Protein 7AD5 (pdb70)

Struc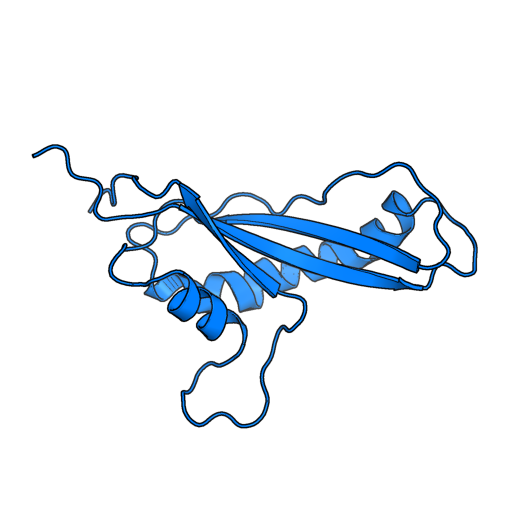ture (mmCIF, N/CA/C/O backbone):
data_7AD5
#
_entry.id   7AD5
#
_cell.length_a   57.240
_cell.length_b   57.240
_cell.length_c   119.530
_cell.angle_alpha   90.000
_cell.angle_beta   90.000
_cell.angle_gamma   90.000
#
_symmetry.space_group_name_H-M   'P 41 21 2'
#
loop_
_entity.id
_entity.type
_entity.pdbx_description
1 polymer 'Avirulence protein LmJ1'
2 non-polymer 'NICKEL (II) ION'
3 non-polymer 'ACETATE ION'
4 non-polymer GLYCEROL
5 water water
#
loop_
_atom_site.group_PDB
_atom_site.id
_atom_site.type_symbol
_atom_site.label_atom_id
_atom_site.label_alt_id
_atom_site.label_comp_id
_atom_site.label_asym_id
_atom_site.label_entity_id
_atom_site.label_seq_id
_atom_site.pdbx_PDB_ins_code
_atom_site.Cartn_x
_atom_site.Cartn_y
_atom_site.Cartn_z
_atom_site.occupancy
_atom_site.B_iso_or_equiv
_atom_site.auth_seq_id
_atom_site.auth_comp_id
_atom_site.auth_asym_id
_atom_site.auth_atom_id
_atom_site.pdbx_PDB_model_num
ATOM 1 N N . GLY A 1 1 ? 1.456 42.010 93.432 1.00 73.75 -2 GLY A N 1
ATOM 2 C CA . GLY A 1 1 ? 0.450 43.088 93.362 1.00 70.78 -2 GLY A CA 1
ATOM 3 C C . GLY A 1 1 ? 1.008 44.390 93.896 1.00 77.03 -2 GLY A C 1
ATOM 4 O O . GLY A 1 1 ? 2.213 44.673 93.635 1.00 71.97 -2 GLY A O 1
ATOM 5 N N . HIS A 1 2 ? 0.163 45.180 94.569 1.00 78.90 -1 HIS A N 1
ATOM 6 C CA . HIS A 1 2 ? 0.604 46.246 95.503 1.00 82.68 -1 HIS A CA 1
ATOM 7 C C . HIS A 1 2 ? 0.785 45.602 96.878 1.00 84.15 -1 HIS A C 1
ATOM 8 O O . HIS A 1 2 ? -0.182 45.514 97.669 1.00 76.54 -1 HIS A O 1
ATOM 15 N N . MET A 1 3 ? 2.010 45.121 97.089 1.00 92.20 0 MET A N 1
ATOM 16 C CA . MET A 1 3 ? 2.446 44.311 98.248 1.00 94.26 0 MET A CA 1
ATOM 17 C C . MET A 1 3 ? 3.253 45.187 99.203 1.00 87.09 0 MET A C 1
ATOM 18 O O . MET A 1 3 ? 3.921 46.144 98.756 1.00 83.08 0 MET A O 1
ATOM 23 N N . HIS A 1 4 ? 3.176 44.844 100.481 1.00 85.63 1 HIS A N 1
ATOM 24 C CA . HIS A 1 4 ? 3.913 45.504 101.579 1.00 79.70 1 HIS A CA 1
ATOM 25 C C . HIS A 1 4 ? 4.941 44.501 102.102 1.00 73.88 1 HIS A C 1
ATOM 26 O O . HIS A 1 4 ? 4.566 43.690 102.953 1.00 83.40 1 HIS A O 1
ATOM 33 N N . ASP A 1 5 ? 6.164 44.533 101.562 1.00 66.71 2 ASP A N 1
ATOM 34 C CA . ASP A 1 5 ? 7.276 43.611 101.920 1.00 69.98 2 ASP A CA 1
ATOM 35 C C . ASP A 1 5 ? 8.040 44.132 103.150 1.00 69.17 2 ASP A C 1
ATOM 36 O O . ASP A 1 5 ? 8.935 43.412 103.645 1.00 64.95 2 ASP A O 1
ATOM 41 N N . CYS A 1 6 ? 7.713 45.337 103.625 1.00 66.96 3 CYS A N 1
ATOM 42 C CA . CYS A 1 6 ? 8.385 46.009 104.765 1.00 62.54 3 CYS A CA 1
ATOM 43 C C . CYS A 1 6 ? 7.395 46.344 105.883 1.00 56.19 3 CYS A C 1
ATOM 44 O O . CYS A 1 6 ? 6.166 46.361 105.640 1.00 56.32 3 CYS A O 1
ATOM 47 N N . HIS A 1 7 ? 7.923 46.557 107.089 1.00 55.07 4 HIS A N 1
ATOM 48 C CA . HIS A 1 7 ? 7.156 47.152 108.213 1.00 52.30 4 HIS A CA 1
ATOM 49 C C . HIS A 1 7 ? 7.967 48.266 108.867 1.00 49.41 4 HIS A C 1
ATOM 50 O O . HIS A 1 7 ? 9.200 48.375 108.619 1.00 49.74 4 HIS A O 1
ATOM 57 N N . GLN A 1 8 ? 7.236 49.124 109.569 1.00 48.45 5 GLN A N 1
ATOM 58 C CA . GLN A 1 8 ? 7.761 50.329 110.249 1.00 51.73 5 GLN A CA 1
ATOM 59 C C . GLN A 1 8 ? 8.025 49.974 111.712 1.00 51.10 5 GLN A C 1
ATOM 60 O O . GLN A 1 8 ? 7.133 49.379 112.339 1.00 49.94 5 GLN A O 1
ATOM 66 N N . VAL A 1 9 ? 9.215 50.337 112.200 1.00 51.97 6 VAL A N 1
ATOM 67 C CA . VAL A 1 9 ? 9.710 50.073 113.582 1.00 52.57 6 VAL A CA 1
ATOM 68 C C . VAL A 1 9 ? 9.741 51.396 114.369 1.00 47.97 6 VAL A C 1
ATOM 69 O O . VAL A 1 9 ? 10.162 52.426 113.819 1.00 46.13 6 VAL A O 1
ATOM 73 N N . THR A 1 10 ? 9.232 51.380 115.598 1.00 47.44 7 THR A N 1
ATOM 74 C CA . THR A 1 10 ? 9.414 52.466 116.592 1.00 45.61 7 THR A CA 1
ATOM 75 C C . THR A 1 10 ? 10.296 51.927 117.708 1.00 44.40 7 THR A C 1
ATOM 76 O O . THR A 1 10 ? 9.837 50.988 118.387 1.00 39.43 7 THR A O 1
ATOM 80 N N . VAL A 1 11 ? 11.521 52.456 117.818 1.00 42.76 8 VAL A N 1
ATOM 81 C CA . VAL A 1 11 ? 12.467 52.156 118.926 1.00 41.11 8 VAL A CA 1
ATOM 82 C C . VAL A 1 11 ? 12.202 53.143 120.059 1.00 41.13 8 VAL A C 1
ATOM 83 O O . VAL A 1 11 ? 11.982 54.355 119.793 1.00 41.04 8 VAL A O 1
ATOM 87 N N . SER A 1 12 ? 12.303 52.650 121.281 1.00 38.53 9 SER A N 1
ATOM 88 C CA . SER A 1 12 ? 12.064 53.457 122.492 1.00 39.64 9 SER A CA 1
ATOM 89 C C . SER A 1 12 ? 13.189 53.218 123.483 1.00 39.98 9 SER A C 1
ATOM 90 O O . SER A 1 12 ? 13.640 52.050 123.661 1.00 36.54 9 SER A O 1
ATOM 93 N N . ARG A 1 13 ? 13.626 54.310 124.091 1.00 41.57 10 ARG A N 1
ATOM 94 C CA . ARG A 1 13 ? 14.433 54.274 125.325 1.00 42.59 10 ARG A CA 1
ATOM 95 C C . ARG A 1 13 ? 13.496 54.571 126.497 1.00 42.07 10 ARG A C 1
ATOM 96 O O . ARG A 1 13 ? 12.699 55.548 126.412 1.00 40.12 10 ARG A O 1
ATOM 104 N N . ASP A 1 14 ? 13.576 53.725 127.522 1.00 38.35 11 ASP A N 1
ATOM 105 C CA . ASP A 1 14 ? 12.895 53.898 128.828 1.00 42.61 11 ASP A CA 1
ATOM 106 C C . ASP A 1 14 ? 13.937 53.886 129.954 1.00 43.24 11 ASP A C 1
ATOM 107 O O . ASP A 1 14 ? 14.618 52.853 130.117 1.00 40.57 11 ASP A O 1
ATOM 112 N N . VAL A 1 15 ? 14.065 55.015 130.666 1.00 47.98 12 VAL A N 1
ATOM 113 C CA . VAL A 1 15 ? 14.981 55.235 131.826 1.00 47.03 12 VAL A CA 1
ATOM 114 C C . VAL A 1 15 ? 14.163 55.800 132.991 1.00 45.77 12 VAL A C 1
ATOM 115 O O . VAL A 1 15 ? 13.376 56.751 132.762 1.00 48.09 12 VAL A O 1
ATOM 119 N N . THR A 1 16 ? 14.368 55.268 134.200 1.00 44.62 13 THR A N 1
ATOM 120 C CA . THR A 1 16 ? 13.826 55.822 135.475 1.00 44.74 13 THR A CA 1
ATOM 121 C C . THR A 1 16 ? 14.963 56.583 136.154 1.00 47.01 13 THR A C 1
ATOM 122 O O . THR A 1 16 ? 16.042 55.992 136.277 1.00 49.86 13 THR A O 1
ATOM 126 N N . LEU A 1 17 ? 14.772 57.867 136.464 1.00 47.05 14 LEU A N 1
ATOM 127 C CA . LEU A 1 17 ? 15.789 58.701 137.153 1.00 47.32 14 LEU A CA 1
ATOM 128 C C . LEU A 1 17 ? 15.298 58.995 138.571 1.00 49.95 14 LEU A C 1
ATOM 129 O O . LEU A 1 17 ? 14.075 59.158 138.752 1.00 50.75 14 LEU A O 1
ATOM 134 N N . GLN A 1 18 ? 16.219 58.987 139.538 1.00 50.37 15 GLN A N 1
ATOM 135 C CA . GLN A 1 18 ? 16.018 59.516 140.912 1.00 52.82 15 GLN A CA 1
ATOM 136 C C . GLN A 1 18 ? 15.583 60.979 140.829 1.00 47.55 15 GLN A C 1
ATOM 137 O O . GLN A 1 18 ? 16.191 61.733 140.070 1.00 49.65 15 GLN A O 1
ATOM 143 N N . ASN A 1 19 ? 14.584 61.364 141.613 1.00 46.11 16 ASN A N 1
ATOM 144 C CA . ASN A 1 19 ? 14.090 62.766 141.692 1.00 46.51 16 ASN A CA 1
ATOM 145 C C . ASN A 1 19 ? 13.763 63.059 143.159 1.00 46.01 16 ASN A C 1
ATOM 146 O O . ASN A 1 19 ? 12.608 63.447 143.480 1.00 46.60 16 ASN A O 1
ATOM 151 N N . LYS A 1 20 ? 14.742 62.866 144.033 1.00 47.81 17 LYS A N 1
ATOM 152 C CA . LYS A 1 20 ? 14.554 63.133 145.482 1.00 50.19 17 LYS A CA 1
ATOM 153 C C . LYS A 1 20 ? 14.285 64.628 145.674 1.00 47.93 17 LYS A C 1
ATOM 154 O O . LYS A 1 20 ? 13.699 64.968 146.692 1.00 50.47 17 LYS A O 1
ATOM 160 N N . GLU A 1 21 ? 14.700 65.483 144.727 1.00 47.28 18 GLU A N 1
ATOM 161 C CA . GLU A 1 21 ? 14.515 66.964 144.799 1.00 45.26 18 GLU A CA 1
ATOM 162 C C . GLU A 1 21 ? 13.044 67.309 144.535 1.00 41.03 18 GLU A C 1
ATOM 163 O O . GLU A 1 21 ? 12.648 68.412 144.867 1.00 42.06 18 GLU A O 1
ATOM 169 N N . ARG A 1 22 ? 12.278 66.379 143.970 1.00 42.27 19 ARG A N 1
ATOM 170 C CA . ARG A 1 22 ? 10.845 66.547 143.623 1.00 46.39 19 ARG A CA 1
ATOM 171 C C . ARG A 1 22 ? 10.695 67.681 142.599 1.00 50.28 19 ARG A C 1
ATOM 172 O O . ARG A 1 22 ? 9.784 68.526 142.724 1.00 46.02 19 ARG A O 1
ATOM 180 N N . HIS A 1 23 ? 11.561 67.651 141.587 1.00 49.53 20 HIS A N 1
ATOM 181 C CA . HIS A 1 23 ? 11.535 68.565 140.423 1.00 48.49 20 HIS A CA 1
ATOM 182 C C . HIS A 1 23 ? 10.613 68.014 139.325 1.00 46.09 20 HIS A C 1
ATOM 183 O O . HIS A 1 23 ? 10.250 66.820 139.362 1.00 42.02 20 HIS A O 1
ATOM 190 N N . ASP A 1 24 ? 10.209 68.899 138.415 1.00 46.44 21 ASP A N 1
ATOM 191 C CA . ASP A 1 24 ? 9.451 68.594 137.171 1.00 44.65 21 ASP A CA 1
ATOM 192 C C . ASP A 1 24 ? 10.196 67.491 136.416 1.00 42.84 21 ASP A C 1
ATOM 193 O O . ASP A 1 24 ? 11.381 67.719 136.063 1.00 43.66 21 ASP A O 1
ATOM 198 N N . CYS A 1 25 ? 9.528 66.356 136.173 1.00 37.53 22 CYS A N 1
ATOM 199 C CA . CYS A 1 25 ? 10.114 65.149 135.525 1.00 41.12 22 CYS A CA 1
ATOM 200 C C . CYS A 1 25 ? 10.469 65.423 134.049 1.00 42.29 22 CYS A C 1
ATOM 201 O O . CYS A 1 25 ? 11.333 64.717 133.523 1.00 41.04 22 CYS A O 1
ATOM 204 N N . ASN A 1 26 ? 9.882 66.434 133.401 1.00 41.55 23 ASN A N 1
ATOM 205 C CA . ASN A 1 26 ? 10.333 66.851 132.048 1.00 41.53 23 ASN A CA 1
ATOM 206 C C . ASN A 1 26 ? 11.748 67.417 132.148 1.00 39.67 23 ASN A C 1
ATOM 207 O O . ASN A 1 26 ? 12.533 67.151 131.231 1.00 41.20 23 ASN A O 1
ATOM 212 N N . GLN A 1 27 ? 12.072 68.183 133.192 1.00 42.00 24 GLN A N 1
ATOM 213 C CA . GLN A 1 27 ? 13.420 68.816 133.299 1.00 46.06 24 GLN A CA 1
ATOM 214 C C . GLN A 1 27 ? 14.427 67.743 133.722 1.00 45.17 24 GLN A C 1
ATOM 215 O O . GLN A 1 27 ? 15.536 67.756 133.194 1.00 47.05 24 GLN A O 1
ATOM 221 N N . VAL A 1 28 ? 14.041 66.861 134.645 1.00 46.78 25 VAL A N 1
ATOM 222 C CA . VAL A 1 28 ? 14.877 65.714 135.105 1.00 48.33 25 VAL A CA 1
ATOM 223 C C . VAL A 1 28 ? 15.184 64.841 133.878 1.00 46.66 25 VAL A C 1
ATOM 224 O O . VAL A 1 28 ? 16.370 64.682 133.555 1.00 49.90 25 VAL A O 1
ATOM 228 N N . CYS A 1 29 ? 14.170 64.359 133.158 1.00 48.36 26 CYS A N 1
ATOM 229 C CA . CYS A 1 29 ? 14.358 63.530 131.929 1.00 46.05 26 CYS A CA 1
ATOM 230 C C . CYS A 1 29 ? 15.191 64.300 130.882 1.00 47.60 26 CYS A C 1
ATOM 231 O O . CYS A 1 29 ? 16.101 63.685 130.307 1.00 42.78 26 CYS A O 1
ATOM 234 N N . ALA A 1 30 ? 14.960 65.612 130.693 1.00 48.29 27 ALA A N 1
ATOM 235 C CA . ALA A 1 30 ? 15.717 66.499 129.756 1.00 44.45 27 ALA A CA 1
ATOM 236 C C . ALA A 1 30 ? 17.238 66.334 129.906 1.00 43.14 27 ALA A C 1
ATOM 237 O O . ALA A 1 30 ? 17.945 66.403 128.869 1.00 42.62 27 ALA A O 1
ATOM 239 N N . SER A 1 31 ? 17.728 66.136 131.134 1.00 41.90 28 SER A N 1
ATOM 240 C CA . SER A 1 31 ? 19.173 66.033 131.483 1.00 45.33 28 SER A CA 1
ATOM 241 C C . SER A 1 31 ? 19.899 64.958 130.656 1.00 45.25 28 SER A C 1
ATOM 242 O O . SER A 1 31 ? 21.100 65.124 130.471 1.00 46.06 28 SER A O 1
ATOM 245 N N . ILE A 1 32 ? 19.218 63.910 130.168 1.00 46.43 29 ILE A N 1
ATOM 246 C CA . ILE A 1 32 ? 19.844 62.818 129.351 1.00 47.30 29 ILE A CA 1
ATOM 247 C C . ILE A 1 32 ? 19.213 62.748 127.940 1.00 48.28 29 ILE A C 1
ATOM 248 O O . ILE A 1 32 ? 19.254 61.654 127.307 1.00 45.87 29 ILE A O 1
ATOM 253 N N . ASP A 1 33 ? 18.695 63.871 127.429 1.00 46.49 30 ASP A N 1
ATOM 254 C CA . ASP A 1 33 ? 18.201 63.992 126.033 1.00 44.10 30 ASP A CA 1
ATOM 255 C C . ASP A 1 33 ? 19.391 63.816 125.101 1.00 43.13 30 ASP A C 1
ATOM 256 O O . ASP A 1 33 ? 19.383 62.877 124.283 1.00 46.95 30 ASP A O 1
ATOM 261 N N . LYS A 1 34 ? 20.403 64.658 1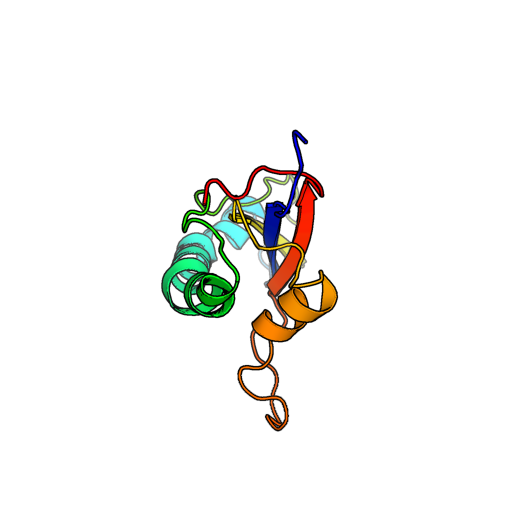25.251 1.00 45.91 31 LYS A N 1
ATOM 262 C CA . LYS A 1 34 ? 21.612 64.600 124.391 1.00 48.97 31 LYS A CA 1
ATOM 263 C C . LYS A 1 34 ? 22.171 63.170 124.392 1.00 47.29 31 LYS A C 1
ATOM 264 O O . LYS A 1 34 ? 22.427 62.656 123.289 1.00 50.78 31 LYS A O 1
ATOM 270 N N . GLU A 1 35 ? 22.341 62.563 125.577 1.00 47.35 32 GLU A N 1
ATOM 271 C CA . GLU A 1 35 ? 22.837 61.168 125.778 1.00 48.43 32 GLU A CA 1
ATOM 272 C C . GLU A 1 35 ? 22.008 60.183 124.941 1.00 49.96 32 GLU A C 1
ATOM 273 O O . GLU A 1 35 ? 22.601 59.262 124.351 1.00 47.81 32 GLU A O 1
ATOM 279 N N . THR A 1 36 ? 20.682 60.352 124.917 1.00 46.95 33 THR A N 1
ATOM 280 C CA . THR A 1 36 ? 19.741 59.445 124.214 1.00 48.50 33 THR A CA 1
ATOM 281 C C . THR A 1 36 ? 19.919 59.600 122.700 1.00 49.86 33 THR A C 1
ATOM 282 O O . THR A 1 36 ? 19.915 58.581 121.992 1.00 51.13 33 THR A O 1
ATOM 286 N N . GLU A 1 37 ? 20.049 60.837 122.231 1.00 51.16 34 GLU A N 1
ATOM 287 C CA . GLU A 1 37 ? 20.242 61.140 120.798 1.00 52.82 34 GLU A CA 1
ATOM 288 C C . GLU A 1 37 ? 21.573 60.527 120.353 1.00 55.61 34 GLU A C 1
ATOM 289 O O . GLU A 1 37 ? 21.602 59.944 119.251 1.00 58.57 34 GLU A O 1
ATOM 295 N N . ASN A 1 38 ? 22.621 60.633 121.178 1.00 48.65 35 ASN A N 1
ATOM 296 C CA . ASN A 1 38 ? 23.975 60.133 120.827 1.00 51.81 35 ASN A CA 1
ATOM 297 C C . ASN A 1 38 ? 23.919 58.607 120.769 1.00 50.92 35 ASN A C 1
ATOM 298 O O . ASN A 1 38 ? 24.511 58.040 119.843 1.00 56.25 35 ASN A O 1
ATOM 303 N N . LYS A 1 39 ? 23.220 57.983 121.717 1.00 50.01 36 LYS A N 1
ATOM 304 C CA . LYS A 1 39 ? 23.012 56.515 121.769 1.00 50.52 36 LYS A CA 1
ATOM 305 C C . LYS A 1 39 ? 22.343 56.075 120.468 1.00 49.04 36 LYS A C 1
ATOM 306 O O . LYS A 1 39 ? 22.850 55.135 119.834 1.00 51.01 36 LYS A O 1
ATOM 312 N N . LEU A 1 40 ? 21.253 56.748 120.091 1.00 48.77 37 LEU A N 1
ATOM 313 C CA . LEU A 1 40 ? 20.445 56.420 118.888 1.00 50.08 37 LEU A CA 1
ATOM 314 C C . LEU A 1 40 ? 21.352 56.469 117.657 1.00 45.60 37 LEU A C 1
ATOM 315 O O . LEU A 1 40 ? 21.285 55.554 116.845 1.00 47.46 37 LEU A O 1
ATOM 320 N N . ASN A 1 41 ? 22.210 57.478 117.573 1.00 46.20 38 ASN A N 1
ATOM 321 C CA . ASN A 1 41 ? 23.038 57.773 116.374 1.00 48.81 38 ASN A CA 1
ATOM 322 C C . ASN A 1 41 ? 24.241 56.819 116.325 1.00 47.06 38 ASN A C 1
ATOM 323 O O . ASN A 1 41 ? 24.524 56.312 115.237 1.00 46.99 38 ASN A O 1
ATOM 328 N N . THR A 1 42 ? 24.887 56.533 117.455 1.00 46.03 39 THR A N 1
ATOM 329 C CA . THR A 1 42 ? 26.195 55.826 117.489 1.00 49.70 39 THR A CA 1
ATOM 330 C C . THR A 1 42 ? 26.048 54.332 117.817 1.00 51.72 39 THR A C 1
ATOM 331 O O . THR A 1 42 ? 27.062 53.628 117.757 1.00 61.45 39 THR A O 1
ATOM 335 N N . ASP A 1 43 ? 24.865 53.845 118.179 1.00 53.33 40 ASP A N 1
ATOM 336 C CA . ASP A 1 43 ? 24.688 52.424 118.573 1.00 51.37 40 ASP A CA 1
ATOM 337 C C . ASP A 1 43 ? 23.394 51.887 117.975 1.00 49.91 40 ASP A C 1
ATOM 338 O O . ASP A 1 43 ? 23.481 50.954 117.192 1.00 57.80 40 ASP A O 1
ATOM 343 N N . ILE A 1 44 ? 22.248 52.464 118.328 1.00 48.82 41 ILE A N 1
ATOM 344 C CA . ILE A 1 44 ? 20.914 51.861 118.056 1.00 45.39 41 ILE A CA 1
ATOM 345 C C . ILE A 1 44 ? 20.681 51.769 116.540 1.00 50.50 41 ILE A C 1
ATOM 346 O O . ILE A 1 44 ? 20.358 50.649 116.061 1.00 47.59 41 ILE A O 1
ATOM 351 N N . ILE A 1 45 ? 20.816 52.882 115.808 1.00 48.31 42 ILE A N 1
ATOM 352 C CA . ILE A 1 45 ? 20.518 52.945 114.343 1.00 48.19 42 ILE A CA 1
ATOM 353 C C . ILE A 1 45 ? 21.567 52.124 113.594 1.00 49.97 42 ILE A C 1
ATOM 354 O O . ILE A 1 45 ? 21.222 51.362 112.693 1.00 51.96 42 ILE A O 1
ATOM 359 N N . PRO A 1 46 ? 22.879 52.253 113.900 1.00 47.48 43 PRO A N 1
ATOM 360 C CA . PRO A 1 46 ? 23.864 51.319 113.355 1.00 45.90 43 PRO A CA 1
ATOM 361 C C . PRO A 1 46 ? 23.486 49.833 113.525 1.00 46.78 43 PRO A C 1
ATOM 362 O O . PRO A 1 46 ? 23.484 49.163 112.509 1.00 49.64 43 PRO A O 1
ATOM 366 N N . ARG A 1 47 ? 23.122 49.372 114.735 1.00 47.30 44 ARG A N 1
ATOM 367 C CA . ARG A 1 47 ? 22.739 47.955 115.018 1.00 47.21 44 ARG A CA 1
ATOM 368 C C . ARG A 1 47 ? 21.656 47.485 114.047 1.00 48.17 44 ARG A C 1
ATOM 369 O O . ARG A 1 47 ? 21.711 46.320 113.668 1.00 57.78 44 ARG A O 1
ATOM 377 N N . LEU A 1 48 ? 20.689 48.343 113.701 1.00 48.14 45 LEU A N 1
ATOM 378 C CA . LEU A 1 48 ? 19.430 47.940 113.008 1.00 49.48 45 LEU A CA 1
ATOM 379 C C . LEU A 1 48 ? 19.509 48.162 111.481 1.00 54.24 45 LEU A C 1
ATOM 380 O O . LEU A 1 48 ? 18.608 47.648 110.760 1.00 48.16 45 LEU A O 1
ATOM 385 N N . THR A 1 49 ? 20.531 48.880 110.991 1.00 55.05 46 THR A N 1
ATOM 386 C CA . THR A 1 49 ? 20.662 49.313 109.569 1.00 54.92 46 THR A CA 1
ATOM 387 C C . THR A 1 49 ? 20.615 48.112 108.607 1.00 55.25 46 THR A C 1
ATOM 388 O O . THR A 1 49 ? 19.901 48.220 107.584 1.00 57.86 46 THR A O 1
ATOM 392 N N . ARG A 1 50 ? 21.314 47.014 108.926 1.00 50.58 47 ARG A N 1
ATOM 393 C CA . ARG A 1 50 ? 21.372 45.780 108.095 1.00 53.99 47 ARG A CA 1
ATOM 394 C C . ARG A 1 50 ? 19.967 45.204 107.854 1.00 52.45 47 ARG A C 1
ATOM 395 O O . ARG A 1 50 ? 19.867 44.265 107.043 1.00 57.41 47 ARG A O 1
ATOM 403 N N . TYR A 1 51 ? 18.927 45.702 108.529 1.00 49.03 48 TYR A N 1
ATOM 404 C CA . TYR A 1 51 ? 17.531 45.202 108.389 1.00 47.71 48 TYR A CA 1
ATOM 405 C C . TYR A 1 51 ? 16.688 46.195 107.580 1.00 45.84 48 TYR 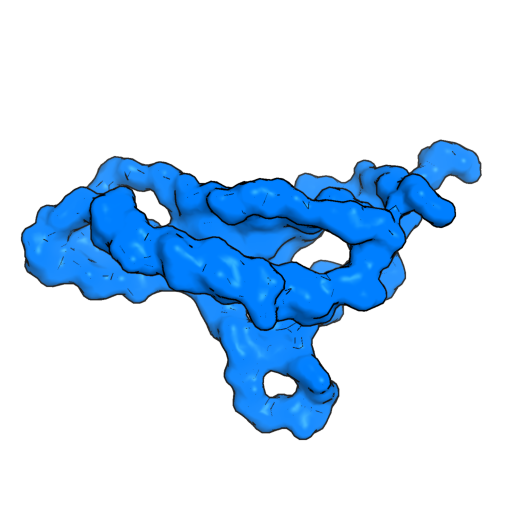A C 1
ATOM 406 O O . TYR A 1 51 ? 15.545 45.845 107.201 1.00 43.99 48 TYR A O 1
ATOM 415 N N . MET A 1 52 ? 17.202 47.404 107.344 1.00 43.89 49 MET A N 1
ATOM 416 C CA . MET A 1 52 ? 16.467 48.447 106.587 1.00 49.77 49 MET A CA 1
ATOM 417 C C . MET A 1 52 ? 16.451 48.094 105.084 1.00 52.56 49 MET A C 1
ATOM 418 O O . MET A 1 52 ? 17.471 47.618 104.571 1.00 54.54 49 MET A O 1
ATOM 423 N N . SER A 1 53 ? 15.311 48.262 104.411 1.00 56.96 50 SER A N 1
ATOM 424 C CA . SER A 1 53 ? 15.209 48.223 102.925 1.00 58.75 50 SER A CA 1
ATOM 425 C C . SER A 1 53 ? 15.858 49.491 102.372 1.00 60.08 50 SER A C 1
ATOM 426 O O . SER A 1 53 ? 16.908 49.366 101.726 1.00 61.60 50 SER A O 1
ATOM 429 N N . VAL A 1 54 ? 15.277 50.658 102.672 1.00 62.64 51 VAL A N 1
ATOM 430 C CA . VAL A 1 54 ? 15.880 51.997 102.384 1.00 69.71 51 VAL A CA 1
ATOM 431 C C . VAL A 1 54 ? 16.113 52.745 103.712 1.00 70.22 51 VAL A C 1
ATOM 432 O O . VAL A 1 54 ? 15.122 53.064 104.421 1.00 72.38 51 VAL A O 1
ATOM 436 N N . LYS A 1 55 ? 17.385 53.029 104.018 1.00 63.90 52 LYS A N 1
ATOM 437 C CA . LYS A 1 55 ? 17.850 53.722 105.247 1.00 60.37 52 LYS A CA 1
ATOM 438 C C . LYS A 1 55 ? 16.959 54.931 105.530 1.00 61.13 52 LYS A C 1
ATOM 439 O O . LYS A 1 55 ? 16.395 55.480 104.574 1.00 59.49 52 LYS A O 1
ATOM 445 N N . GLY A 1 56 ? 16.815 55.293 106.810 1.00 58.41 53 GLY A N 1
ATOM 446 C CA . GLY A 1 56 ? 16.082 56.488 107.260 1.00 50.85 53 GLY A CA 1
ATOM 447 C C . GLY A 1 56 ? 15.319 56.244 108.549 1.00 48.54 53 GLY A C 1
ATOM 448 O O . GLY A 1 56 ? 14.616 55.219 108.660 1.00 48.69 53 GLY A O 1
ATOM 449 N N . ASN A 1 57 ? 15.440 57.177 109.485 1.00 45.41 54 ASN A N 1
ATOM 450 C CA . ASN A 1 57 ? 14.684 57.182 110.758 1.00 48.88 54 ASN A CA 1
ATOM 451 C C . ASN A 1 57 ? 14.282 58.627 111.081 1.00 48.26 54 ASN A C 1
ATOM 452 O O . ASN A 1 57 ? 14.920 59.529 110.562 1.00 47.58 54 ASN A O 1
ATOM 457 N N . SER A 1 58 ? 13.273 58.827 111.930 1.00 47.49 55 SER A N 1
ATOM 458 C CA . SER A 1 58 ? 12.845 60.157 112.411 1.00 45.32 55 SER A CA 1
ATOM 459 C C . SER A 1 58 ? 13.812 60.646 113.484 1.00 48.43 55 SER A C 1
ATOM 460 O O . SER A 1 58 ? 14.707 59.869 113.912 1.00 43.38 55 SER A O 1
ATOM 463 N N . ILE A 1 59 ? 13.620 61.896 113.900 1.00 49.34 56 ILE A N 1
ATOM 464 C CA . ILE A 1 59 ? 14.379 62.503 115.023 1.00 56.34 56 ILE A CA 1
ATOM 465 C C . ILE A 1 59 ? 13.819 61.882 116.308 1.00 56.22 56 ILE A C 1
ATOM 466 O O . ILE A 1 59 ? 12.580 61.658 116.380 1.00 56.00 56 ILE A O 1
ATOM 471 N N . ILE A 1 60 ? 14.711 61.564 117.249 1.00 54.53 57 ILE A N 1
ATOM 472 C CA . ILE A 1 60 ? 14.357 61.080 118.615 1.00 53.99 57 ILE A CA 1
ATOM 473 C C . ILE A 1 60 ? 13.524 62.174 119.290 1.00 51.12 57 ILE A C 1
ATOM 474 O O . ILE A 1 60 ? 13.963 63.338 119.269 1.00 54.80 57 ILE A O 1
ATOM 479 N N . ALA A 1 61 ? 12.380 61.822 119.879 1.00 45.06 58 ALA A N 1
ATOM 480 C CA . ALA A 1 61 ? 11.545 62.758 120.663 1.00 44.20 58 ALA A CA 1
ATOM 481 C C . ALA A 1 61 ? 11.186 62.145 122.029 1.00 40.12 58 ALA A C 1
ATOM 482 O O . ALA A 1 61 ? 10.912 60.939 122.086 1.00 36.09 58 ALA A O 1
ATOM 484 N N . ARG A 1 62 ? 11.198 62.958 123.089 1.00 40.12 59 ARG A N 1
ATOM 485 C CA . ARG A 1 62 ? 10.805 62.559 124.469 1.00 37.82 59 ARG A CA 1
ATOM 486 C C . ARG A 1 62 ? 9.287 62.674 124.659 1.00 38.41 59 ARG A C 1
ATOM 487 O O . ARG A 1 62 ? 8.704 63.716 124.323 1.00 39.74 59 ARG A O 1
ATOM 495 N N . VAL A 1 63 ? 8.666 61.662 125.258 1.00 40.77 60 VAL A N 1
ATOM 496 C CA . VAL A 1 63 ? 7.246 61.728 125.710 1.00 42.62 60 VAL A CA 1
ATOM 497 C C . VAL A 1 63 ? 7.144 62.757 126.846 1.00 44.39 60 VAL A C 1
ATOM 498 O O . VAL A 1 63 ? 7.791 62.540 127.882 1.00 46.04 60 VAL A O 1
ATOM 502 N N . GLN A 1 64 ? 6.376 63.833 126.629 1.00 46.52 61 GLN A N 1
ATOM 503 C CA . GLN A 1 64 ? 6.084 64.918 127.602 1.00 45.36 61 GLN A CA 1
ATOM 504 C C . GLN A 1 64 ? 5.217 64.376 128.739 1.00 44.79 61 GLN A C 1
ATOM 505 O O . GLN A 1 64 ? 4.407 63.487 128.476 1.00 42.34 61 GLN A O 1
ATOM 511 N N . GLN A 1 65 ? 5.350 64.924 129.949 1.00 45.05 62 GLN A N 1
ATOM 512 C CA . GLN A 1 65 ? 4.582 64.459 131.143 1.00 47.93 62 GLN A CA 1
ATOM 513 C C . GLN A 1 65 ? 4.278 65.677 132.018 1.00 46.97 62 GLN A C 1
ATOM 514 O O . GLN A 1 65 ? 4.718 66.800 131.684 1.00 46.57 62 GLN A O 1
ATOM 520 N N . SER A 1 66 ? 3.515 65.468 133.082 1.00 45.06 63 SER A N 1
ATOM 521 C CA . SER A 1 66 ? 3.099 66.541 134.015 1.00 44.58 63 SER A CA 1
ATOM 522 C C . SER A 1 66 ? 3.110 66.002 135.445 1.00 45.11 63 SER A C 1
ATOM 523 O O . SER A 1 66 ? 2.043 65.706 135.969 1.00 42.21 63 SER A O 1
ATOM 526 N N . ASN A 1 67 ? 4.294 65.841 136.031 1.00 43.68 64 ASN A N 1
ATOM 527 C CA . ASN A 1 67 ? 4.452 65.230 137.368 1.00 43.98 64 ASN A CA 1
ATOM 528 C C . ASN A 1 67 ? 5.836 65.581 137.899 1.00 41.91 64 ASN A C 1
ATOM 529 O O . ASN A 1 67 ? 6.710 65.833 137.088 1.00 42.52 64 ASN A O 1
ATOM 534 N N . SER A 1 68 ? 6.022 65.567 139.219 1.00 43.02 65 SER A N 1
ATOM 535 C CA . SER A 1 68 ? 7.337 65.782 139.872 1.00 46.26 65 SER A CA 1
ATOM 536 C C . SER A 1 68 ? 7.676 64.551 140.730 1.00 49.86 65 SER A C 1
ATOM 537 O O . SER A 1 68 ? 8.199 64.731 141.853 1.00 45.87 65 SER A O 1
ATOM 540 N N . ASP A 1 69 ? 7.395 63.346 140.211 1.00 46.15 66 ASP A N 1
ATOM 541 C CA . ASP A 1 69 ? 7.392 62.075 140.985 1.00 46.11 66 ASP A CA 1
ATOM 542 C C . ASP A 1 69 ? 8.789 61.812 141.557 1.00 46.00 66 ASP A C 1
ATOM 543 O O . ASP A 1 69 ? 9.793 62.222 140.978 1.00 44.15 66 ASP A O 1
ATOM 548 N N . PRO A 1 70 ? 8.882 61.132 142.727 1.00 43.88 67 PRO A N 1
ATOM 549 C CA . PRO A 1 70 ? 10.163 60.851 143.379 1.00 42.90 67 PRO A CA 1
ATOM 550 C C . PRO A 1 70 ? 11.102 60.012 142.512 1.00 45.29 67 PRO A C 1
ATOM 551 O O . PRO A 1 70 ? 12.313 60.181 142.606 1.00 43.19 67 PRO A O 1
ATOM 555 N N . LYS A 1 71 ? 10.510 59.112 141.723 1.00 48.45 68 LYS A N 1
ATOM 556 C CA . LYS A 1 71 ? 11.168 58.457 140.562 1.00 54.02 68 LYS A CA 1
ATOM 557 C C . LYS A 1 71 ? 10.509 58.980 139.282 1.00 47.95 68 LYS A C 1
ATOM 558 O O . LYS A 1 71 ? 9.254 58.948 139.189 1.00 46.63 68 LYS A O 1
ATOM 564 N N . CYS A 1 72 ? 11.322 59.503 138.370 1.00 43.98 69 CYS A N 1
ATOM 565 C CA . CYS A 1 72 ? 10.888 60.030 137.052 1.00 44.94 69 CYS A CA 1
ATOM 566 C C . CYS A 1 72 ? 10.999 58.897 136.037 1.00 45.64 69 CYS A C 1
ATOM 567 O O . CYS A 1 72 ? 12.136 58.411 135.833 1.00 43.73 69 CYS A O 1
ATOM 570 N N . SER A 1 73 ? 9.863 58.476 135.473 1.00 42.07 70 SER A N 1
ATOM 571 C CA . SER A 1 73 ? 9.807 57.620 134.259 1.00 46.22 70 SER A CA 1
ATOM 572 C C . SER A 1 73 ? 9.946 58.519 133.010 1.00 46.25 70 SER A C 1
ATOM 573 O O . SER A 1 73 ? 9.071 59.424 132.794 1.00 49.14 70 SER A O 1
ATOM 576 N N . CYS A 1 74 ? 11.019 58.290 132.249 1.00 43.21 71 CYS A N 1
ATOM 577 C CA . CYS A 1 74 ? 11.397 58.992 130.996 1.00 45.39 71 CYS A CA 1
ATOM 578 C C . CYS A 1 74 ? 11.303 58.030 129.807 1.00 46.27 71 CYS A C 1
ATOM 579 O O . CYS A 1 74 ? 11.844 56.902 129.903 1.00 43.38 71 CYS A O 1
ATOM 582 N N . THR A 1 75 ? 10.716 58.490 128.702 1.00 43.61 72 THR A N 1
ATOM 583 C CA . THR A 1 75 ? 10.578 57.722 127.441 1.00 42.8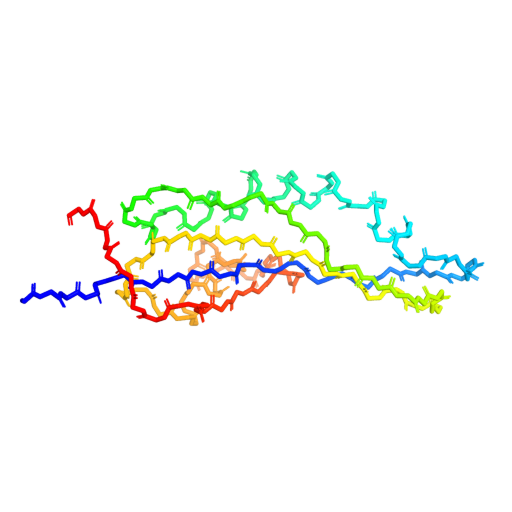1 72 THR A CA 1
ATOM 584 C C . THR A 1 75 ? 10.874 58.628 126.250 1.00 41.33 72 THR A C 1
ATOM 585 O O . THR A 1 75 ? 10.314 59.733 126.197 1.00 43.96 72 THR A O 1
ATOM 589 N N . TRP A 1 76 ? 11.721 58.131 125.351 1.00 41.79 73 TRP A N 1
ATOM 590 C CA . TRP A 1 76 ? 12.067 58.675 124.015 1.00 40.01 73 TRP A CA 1
ATOM 591 C C . TRP A 1 76 ? 11.660 57.661 122.951 1.00 42.02 73 TRP A C 1
ATOM 592 O O . TRP A 1 76 ? 11.869 56.425 123.182 1.00 41.42 73 TRP A O 1
ATOM 603 N N . ARG A 1 77 ? 11.218 58.151 121.792 1.00 40.11 74 ARG A N 1
ATOM 604 C CA . ARG A 1 77 ? 10.910 57.292 120.626 1.00 41.45 74 ARG A CA 1
ATOM 605 C C . ARG A 1 77 ? 11.541 57.873 119.358 1.00 44.08 74 ARG A C 1
ATOM 606 O O . ARG A 1 77 ? 11.697 59.102 119.247 1.00 47.09 74 ARG A O 1
ATOM 614 N N . ALA A 1 78 ? 11.898 56.991 118.437 1.00 44.26 75 ALA A N 1
ATOM 615 C CA . ALA A 1 78 ? 12.340 57.319 117.069 1.00 43.27 75 ALA A CA 1
ATOM 616 C C . ALA A 1 78 ? 11.690 56.295 116.140 1.00 42.10 75 ALA A C 1
ATOM 617 O O . ALA A 1 78 ? 11.516 55.155 116.583 1.00 42.85 75 ALA A O 1
ATOM 619 N N . ILE A 1 79 ? 11.327 56.678 114.917 1.00 44.44 76 ILE A N 1
ATOM 620 C CA . ILE A 1 79 ? 10.766 55.728 113.912 1.00 45.47 76 ILE A CA 1
ATOM 621 C C . ILE A 1 79 ? 11.831 55.374 112.870 1.00 45.72 76 ILE A C 1
ATOM 622 O O . ILE A 1 79 ? 12.502 56.270 112.367 1.00 44.99 76 ILE A O 1
ATOM 627 N N . ILE A 1 80 ? 11.963 54.082 112.590 1.00 45.67 77 ILE A N 1
ATOM 628 C CA . ILE A 1 80 ? 12.682 53.515 111.419 1.00 44.80 77 ILE A CA 1
ATOM 629 C C . ILE A 1 80 ? 11.635 53.122 110.380 1.00 44.92 77 ILE A C 1
ATOM 630 O O . ILE A 1 80 ? 10.792 52.250 110.676 1.00 43.69 77 ILE A O 1
ATOM 635 N N . TRP A 1 81 ? 11.683 53.767 109.219 1.00 44.80 78 TRP A N 1
ATOM 636 C CA . TRP A 1 81 ? 10.532 53.846 108.286 1.00 45.95 78 TRP A CA 1
ATOM 637 C C . TRP A 1 81 ? 10.285 52.478 107.644 1.00 46.09 78 TRP A C 1
ATOM 638 O O . TRP A 1 81 ? 9.119 52.025 107.613 1.00 45.05 78 TRP A O 1
ATOM 649 N N . ARG A 1 82 ? 11.347 51.822 107.186 1.00 49.60 79 ARG A N 1
ATOM 650 C CA . ARG A 1 82 ? 11.242 50.698 106.228 1.00 48.27 79 ARG A CA 1
ATOM 651 C C . ARG A 1 82 ? 12.248 49.635 106.606 1.00 47.13 79 ARG A C 1
ATOM 652 O O . ARG A 1 82 ? 13.454 49.837 106.314 1.00 47.66 79 ARG A O 1
ATOM 660 N N . VAL A 1 83 ? 11.739 48.559 107.194 1.00 45.87 80 VAL A N 1
ATOM 661 C CA . VAL A 1 83 ? 12.520 47.359 107.584 1.00 48.46 80 VAL A CA 1
ATOM 662 C C . VAL A 1 83 ? 11.869 46.156 106.908 1.00 49.30 80 VAL A C 1
ATOM 663 O O . VAL A 1 83 ? 10.622 46.062 106.945 1.00 45.05 80 VAL A O 1
ATOM 667 N N . TYR A 1 84 ? 12.673 45.247 106.375 1.00 48.12 81 TYR A N 1
ATOM 668 C CA . TYR A 1 84 ? 12.160 44.041 105.682 1.00 52.53 81 TYR A CA 1
ATOM 669 C C . TYR A 1 84 ? 11.373 43.205 106.699 1.00 56.75 81 TYR A C 1
ATOM 670 O O . TYR A 1 84 ? 11.866 43.026 107.829 1.00 67.67 81 TYR A O 1
ATOM 679 N N . LYS A 1 85 ? 10.179 42.740 106.316 1.00 59.40 82 LYS A N 1
ATOM 680 C CA . LYS A 1 85 ? 9.305 41.834 107.112 1.00 58.88 82 LYS A CA 1
ATOM 681 C C . LYS A 1 85 ? 10.021 40.508 107.396 1.00 59.59 82 LYS A C 1
ATOM 682 O O . LYS A 1 85 ? 9.647 39.824 108.382 1.00 57.97 82 LYS A O 1
ATOM 688 N N . ALA A 1 86 ? 10.994 40.146 106.556 1.00 57.46 83 ALA A N 1
ATOM 689 C CA . ALA A 1 86 ? 11.940 39.024 106.784 1.00 62.12 83 ALA A CA 1
ATOM 690 C C . ALA A 1 86 ? 12.410 39.005 108.247 1.00 65.09 83 ALA A C 1
ATOM 691 O O . ALA A 1 86 ? 12.719 37.902 108.758 1.00 60.39 83 ALA A O 1
ATOM 693 N N . TYR A 1 87 ? 12.502 40.184 108.875 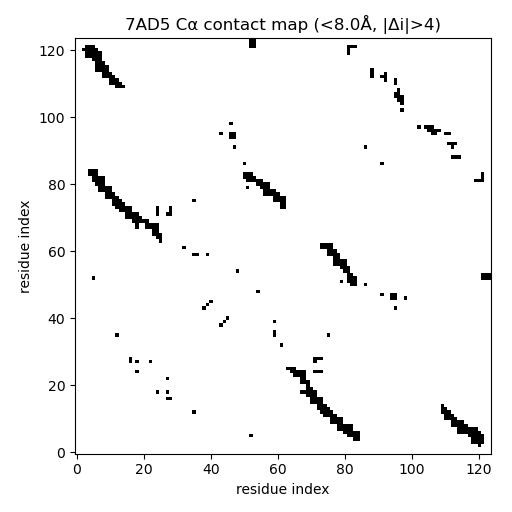1.00 62.61 84 TYR A N 1
ATOM 694 C CA . TYR A 1 87 ? 13.038 40.391 110.245 1.00 58.55 84 TYR A CA 1
ATOM 695 C C . TYR A 1 87 ? 11.882 40.654 111.211 1.00 55.06 84 TYR A C 1
ATOM 696 O O . TYR A 1 87 ? 11.310 41.750 111.177 1.00 55.26 84 TYR A O 1
ATOM 705 N N . ASP A 1 88 ? 11.521 39.660 112.024 1.00 55.28 85 ASP A N 1
ATOM 706 C CA . ASP A 1 88 ? 10.342 39.731 112.932 1.00 57.77 85 ASP A CA 1
ATOM 707 C C . ASP A 1 88 ? 10.673 40.629 114.138 1.00 51.68 85 ASP A C 1
ATOM 708 O O . ASP A 1 88 ? 11.855 40.977 114.328 1.00 51.33 85 ASP A O 1
ATOM 713 N N . GLU A 1 89 ? 9.645 40.959 114.920 1.00 48.83 86 GLU A N 1
ATOM 714 C CA . GLU A 1 89 ? 9.665 41.942 116.033 1.00 49.78 86 GLU A CA 1
ATOM 715 C C . GLU A 1 89 ? 10.648 41.475 117.114 1.00 51.29 86 GLU A C 1
ATOM 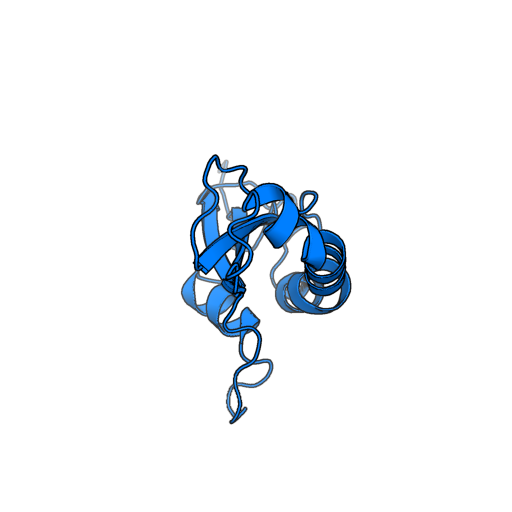716 O O . GLU A 1 89 ? 11.456 42.305 117.601 1.00 49.31 86 GLU A O 1
ATOM 722 N N . ASN A 1 90 ? 10.601 40.190 117.463 1.00 48.87 87 ASN A N 1
ATOM 723 C CA . ASN A 1 90 ? 11.525 39.606 118.461 1.00 50.61 87 ASN A CA 1
ATOM 724 C C . ASN A 1 90 ? 12.970 39.701 117.968 1.00 52.07 87 ASN A C 1
ATOM 725 O O . ASN A 1 90 ? 13.858 40.067 118.775 1.00 56.34 87 ASN A O 1
ATOM 730 N N . SER A 1 91 ? 13.197 39.319 116.713 1.00 49.35 88 SER A N 1
ATOM 731 C CA . SER A 1 91 ? 14.532 39.256 116.083 1.00 48.08 88 SER A CA 1
ATOM 732 C C . SER A 1 91 ? 15.146 40.640 116.156 1.00 44.26 88 SER A C 1
ATOM 733 O O . SER A 1 91 ? 16.338 40.734 116.447 1.00 46.40 88 SER A O 1
ATOM 736 N N . LEU A 1 92 ? 14.336 41.661 115.885 1.00 46.17 89 LEU A N 1
ATOM 737 C CA . LEU A 1 92 ? 14.759 43.085 115.874 1.00 45.74 89 LEU A CA 1
ATOM 738 C C . LEU A 1 92 ? 15.005 43.541 117.327 1.00 45.35 89 LEU A C 1
ATOM 739 O O . LEU A 1 92 ? 16.034 44.206 117.577 1.00 43.77 89 LEU A O 1
ATOM 744 N N . ASN A 1 93 ? 14.103 43.201 118.252 1.00 39.65 90 ASN A N 1
ATOM 745 C CA . ASN A 1 93 ? 14.273 43.480 119.705 1.00 42.25 90 ASN A CA 1
ATOM 746 C C . ASN A 1 93 ? 15.606 42.897 120.199 1.00 42.75 90 ASN A C 1
ATOM 747 O O . ASN A 1 93 ? 16.352 43.608 120.918 1.00 40.83 90 ASN A O 1
ATOM 752 N N . VAL A 1 94 ? 15.895 41.650 119.816 1.00 37.09 91 VAL A N 1
ATOM 753 C CA . VAL A 1 94 ? 17.093 40.911 120.292 1.00 37.74 91 VAL A CA 1
ATOM 754 C C . VAL A 1 94 ? 18.340 41.658 119.844 1.00 38.98 91 VAL A C 1
ATOM 755 O O . VAL A 1 94 ? 19.299 41.710 120.627 1.00 43.51 91 VAL A O 1
ATOM 759 N N . ALA A 1 95 ? 18.306 42.202 118.626 1.00 42.89 92 ALA A N 1
ATOM 760 C CA . ALA A 1 95 ? 19.434 42.882 117.955 1.00 41.65 92 ALA A CA 1
ATOM 761 C C . ALA A 1 95 ? 19.831 44.131 118.749 1.00 43.92 92 ALA A C 1
ATOM 762 O O . ALA A 1 95 ? 21.007 44.527 118.688 1.00 41.99 92 ALA A O 1
ATOM 764 N N . LEU A 1 96 ? 18.896 44.701 119.512 1.00 47.43 93 LEU A N 1
ATOM 765 C CA . LEU A 1 96 ? 19.177 45.825 120.443 1.00 46.67 93 LEU A CA 1
ATOM 766 C C . LEU A 1 96 ? 20.145 45.385 121.559 1.00 47.02 93 LEU A C 1
ATOM 767 O O . LEU A 1 96 ? 20.957 46.238 121.972 1.00 42.56 93 LEU A O 1
ATOM 772 N N . HIS A 1 97 ? 20.095 44.112 121.995 1.00 44.01 94 HIS A N 1
ATOM 773 C CA . HIS A 1 97 ? 20.757 43.603 123.229 1.00 43.74 94 HIS A CA 1
ATOM 774 C C . HIS A 1 97 ? 22.048 42.843 122.925 1.00 44.40 94 HIS A C 1
ATOM 775 O O . HIS A 1 97 ? 22.957 42.917 123.762 1.00 46.41 94 HIS A O 1
ATOM 782 N N . VAL A 1 98 ? 22.104 42.099 121.818 1.00 51.85 95 VAL A N 1
ATOM 783 C CA . VAL A 1 98 ? 23.230 41.168 121.495 1.00 55.31 95 VAL A CA 1
ATOM 784 C C . VAL A 1 98 ? 23.643 41.369 120.038 1.00 55.64 95 VAL A C 1
ATOM 785 O O . VAL A 1 98 ? 22.761 41.477 119.187 1.00 57.26 95 VAL A O 1
ATOM 789 N N . SER A 1 99 ? 24.948 41.395 119.784 1.00 60.54 96 SER A N 1
ATOM 790 C CA . SER A 1 99 ? 25.553 41.454 118.433 1.00 64.66 96 SER A CA 1
ATOM 791 C C . SER A 1 99 ? 26.359 40.173 118.169 1.00 67.90 96 SER A C 1
ATOM 792 O O . SER A 1 99 ? 27.309 40.238 117.399 1.00 74.94 96 SER A O 1
ATOM 795 N N . HIS A 1 100 ? 26.006 39.069 118.838 1.00 73.10 97 HIS A N 1
ATOM 796 C CA . HIS A 1 100 ? 26.409 37.664 118.545 1.00 73.15 97 HIS A CA 1
ATOM 797 C C . HIS A 1 100 ? 25.473 36.721 119.281 1.00 83.39 97 HIS A C 1
ATOM 798 O O . HIS A 1 100 ? 25.105 36.984 120.425 1.00 89.13 97 HIS A O 1
ATOM 805 N N . PRO A 1 101 ? 25.096 35.570 118.691 1.00 90.35 98 PRO A N 1
ATOM 806 C CA . PRO A 1 101 ? 24.185 34.652 119.374 1.00 86.50 98 PRO A CA 1
ATOM 807 C C . PRO A 1 101 ? 24.851 34.011 120.605 1.00 86.43 98 PRO A C 1
ATOM 808 O O . PRO A 1 101 ? 24.118 33.489 121.415 1.00 72.91 98 PRO A O 1
ATOM 812 N N . ASN A 1 102 ? 26.193 34.060 120.712 1.00 89.09 99 ASN A N 1
ATOM 813 C CA . ASN A 1 102 ? 26.970 33.492 121.851 1.00 83.85 99 ASN A CA 1
ATOM 814 C C . ASN A 1 102 ? 27.650 34.627 122.618 1.00 77.57 99 ASN A C 1
ATOM 815 O O . ASN A 1 102 ? 28.825 34.497 122.959 1.00 82.53 99 ASN A O 1
ATOM 820 N N . GLN A 1 103 ? 26.902 35.691 122.887 1.00 64.71 100 GLN A N 1
ATOM 821 C CA . GLN A 1 103 ? 27.344 36.852 123.690 1.00 61.87 100 GLN A CA 1
ATOM 822 C C . GLN A 1 103 ? 26.740 36.687 125.090 1.00 62.04 100 GLN A C 1
ATOM 823 O O . GLN A 1 103 ? 25.511 36.517 125.201 1.00 56.09 100 GLN A O 1
ATOM 829 N N . GLN A 1 104 ? 27.574 36.734 126.125 1.00 62.89 101 GLN A N 1
ATOM 830 C CA . GLN A 1 104 ? 27.154 36.441 127.520 1.00 64.79 101 GLN A CA 1
ATOM 831 C C . GLN A 1 104 ? 26.387 37.628 128.122 1.00 63.23 101 GLN A C 1
ATOM 832 O O . GLN A 1 104 ? 25.370 37.381 128.777 1.00 62.36 101 GLN A O 1
ATOM 838 N N . ILE A 1 105 ? 26.863 38.859 127.907 1.00 58.58 102 ILE A N 1
ATOM 839 C CA . ILE A 1 105 ? 26.337 40.097 128.554 1.00 60.98 102 ILE A CA 1
ATOM 840 C C . ILE A 1 105 ? 25.503 40.891 127.545 1.00 56.88 102 ILE A C 1
ATOM 841 O O . ILE A 1 105 ? 26.103 41.484 126.640 1.00 57.76 102 ILE A O 1
ATOM 846 N N . GLY A 1 106 ? 24.177 40.905 127.715 1.00 51.10 103 GLY A N 1
ATOM 847 C CA . GLY A 1 106 ? 23.256 41.785 126.970 1.00 53.65 103 GLY A CA 1
ATOM 848 C C . GLY A 1 106 ? 23.625 43.259 127.123 1.00 53.82 103 GLY A C 1
ATOM 849 O O . GLY A 1 106 ? 24.294 43.625 128.109 1.00 48.27 103 GLY A O 1
ATOM 850 N N . GLU A 1 107 ? 23.224 44.091 126.165 1.00 53.25 104 GLU A N 1
ATOM 851 C CA . GLU A 1 107 ? 23.400 45.563 126.224 1.00 52.12 104 GLU A CA 1
ATOM 852 C C . GLU A 1 107 ? 22.016 46.204 126.150 1.00 49.84 104 GLU A C 1
ATOM 853 O O . GLU A 1 107 ? 21.032 45.492 125.836 1.00 47.21 104 GLU A O 1
ATOM 859 N N . ASN A 1 108 ? 21.952 47.504 126.419 1.00 45.13 105 ASN A N 1
ATOM 860 C CA . ASN A 1 108 ? 20.767 48.339 126.119 1.00 42.55 105 ASN A CA 1
ATOM 861 C C . ASN A 1 108 ? 19.503 47.736 126.713 1.00 44.37 105 ASN A C 1
ATOM 862 O O . ASN A 1 108 ? 18.526 47.567 125.984 1.00 41.89 105 ASN A O 1
ATOM 867 N N . PRO A 1 109 ? 19.447 47.446 128.036 1.00 41.10 106 PRO A N 1
ATOM 868 C CA . PRO A 1 109 ? 18.194 47.020 128.661 1.00 38.74 106 PRO A CA 1
ATOM 869 C C . PRO A 1 109 ? 17.123 48.123 128.640 1.00 40.14 106 PRO A C 1
ATOM 870 O O . PRO A 1 109 ? 15.953 47.799 128.761 1.00 37.89 106 PRO A O 1
ATOM 874 N N . ASP A 1 110 ? 17.564 49.382 128.501 1.00 41.09 107 ASP A N 1
ATOM 875 C CA . ASP A 1 110 ? 16.737 50.622 128.420 1.00 41.48 107 ASP A CA 1
ATOM 876 C C . ASP A 1 110 ? 16.124 50.786 127.009 1.00 42.89 107 ASP A C 1
ATOM 877 O O . ASP A 1 110 ? 15.294 51.713 126.812 1.00 36.63 107 ASP A O 1
ATOM 882 N N . TRP A 1 111 ? 16.469 49.917 126.053 1.00 43.43 108 TRP A N 1
ATOM 883 C CA . TRP A 1 111 ? 15.929 49.997 124.667 1.00 46.04 108 TRP A CA 1
ATOM 884 C C . TRP A 1 111 ? 15.020 48.799 124.352 1.00 43.03 108 TRP A C 1
ATOM 885 O O . TRP A 1 111 ? 15.338 47.676 124.748 1.00 43.86 108 TRP A O 1
ATOM 896 N N . SER A 1 112 ? 13.892 49.073 123.705 1.00 41.47 109 SER A N 1
ATOM 897 C CA . SER A 1 112 ? 12.953 48.074 123.138 1.00 44.25 109 SER A CA 1
ATOM 898 C C . SER A 1 112 ? 12.409 48.630 121.818 1.00 42.90 109 SER A C 1
ATOM 899 O O . SER A 1 112 ? 12.615 49.828 121.560 1.00 45.49 109 SER A O 1
ATOM 902 N N . LEU A 1 113 ? 11.738 47.822 121.004 1.00 43.54 110 LEU A N 1
ATOM 903 C CA . LEU A 1 113 ? 11.041 48.354 119.798 1.00 47.84 110 LEU A CA 1
ATOM 904 C C . LEU A 1 113 ? 9.754 47.585 119.510 1.00 47.29 110 LEU A C 1
ATOM 905 O O . LEU A 1 113 ? 9.516 46.525 120.108 1.00 48.27 110 LEU A O 1
ATOM 910 N N . VAL A 1 114 ? 8.953 48.143 118.618 1.00 47.48 111 VAL A N 1
ATOM 911 C CA . VAL A 1 114 ? 7.700 47.517 118.120 1.00 52.27 111 VAL A CA 1
ATOM 912 C C . VAL A 1 114 ? 7.614 47.775 116.616 1.00 54.17 111 VAL A C 1
ATOM 913 O O . VAL A 1 114 ? 8.316 48.684 116.105 1.00 51.44 111 VAL A O 1
ATOM 917 N N . ILE A 1 115 ? 6.792 46.963 115.951 1.00 53.90 112 ILE A N 1
ATOM 918 C CA . ILE A 1 115 ? 6.224 47.235 114.604 1.00 49.05 112 ILE A CA 1
ATOM 919 C C . ILE A 1 115 ? 5.113 48.273 114.808 1.00 45.18 112 ILE A C 1
ATOM 920 O O . ILE A 1 115 ? 4.116 47.929 115.419 1.00 48.04 112 ILE A O 1
ATOM 925 N N . SER A 1 116 ? 5.324 49.522 114.389 1.00 44.29 113 SER A N 1
ATOM 926 C CA . SER A 1 116 ? 4.337 50.629 114.506 1.00 45.27 113 SER A CA 1
ATOM 927 C C . SER A 1 116 ? 3.444 50.709 113.251 1.00 49.44 113 SER A C 1
ATOM 928 O O . SER A 1 116 ? 2.424 51.413 113.308 1.00 54.18 113 SER A O 1
ATOM 931 N N . ASN A 1 117 ? 3.829 50.044 112.156 1.00 54.08 114 ASN A N 1
ATOM 932 C CA . ASN A 1 117 ? 3.027 49.884 110.911 1.00 51.40 114 ASN A CA 1
ATOM 933 C C . ASN A 1 117 ? 3.428 48.572 110.248 1.00 54.54 114 ASN A C 1
ATOM 934 O O . ASN A 1 117 ? 4.555 48.456 109.759 1.00 47.63 114 ASN A O 1
ATOM 939 N N . PRO A 1 118 ? 2.517 47.568 110.194 1.00 58.93 115 PRO A N 1
ATOM 940 C CA . PRO A 1 118 ? 2.860 46.232 109.701 1.00 60.77 115 PRO A CA 1
ATOM 941 C C . PRO A 1 118 ? 2.919 46.097 108.169 1.00 64.50 115 PRO A C 1
ATOM 942 O O . PRO A 1 118 ? 3.298 45.024 107.724 1.00 64.90 115 PRO A O 1
ATOM 946 N N . ASN A 1 119 ? 2.583 47.166 107.425 1.00 63.61 116 ASN A N 1
ATOM 947 C CA . ASN A 1 119 ? 2.455 47.179 105.937 1.00 62.37 116 ASN A CA 1
ATOM 948 C C . ASN A 1 119 ? 2.951 48.507 105.356 1.00 55.42 116 ASN A C 1
ATOM 949 O O . ASN A 1 119 ? 2.173 49.476 105.368 1.00 56.43 116 ASN A O 1
ATOM 954 N N . VAL A 1 120 ? 4.192 48.541 104.875 1.00 52.46 117 VAL A N 1
ATOM 955 C CA . VAL A 1 120 ? 4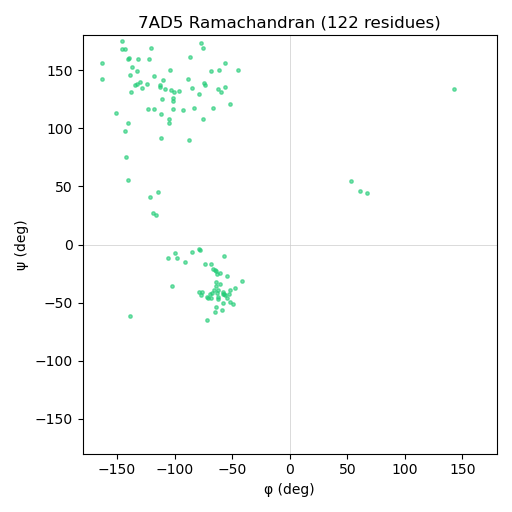.803 49.712 104.177 1.00 56.46 117 VAL A CA 1
ATOM 956 C C 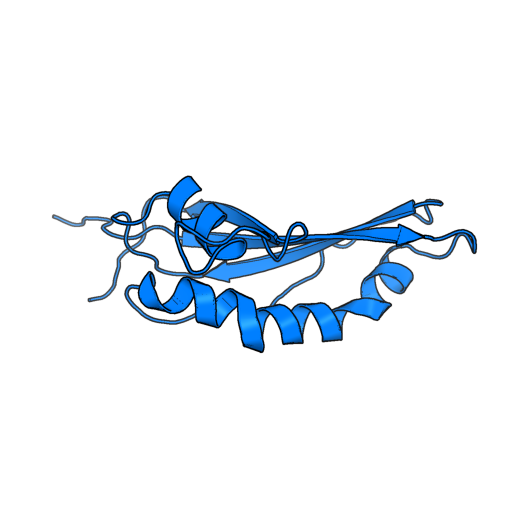. VAL A 1 120 ? 5.574 49.188 102.962 1.00 61.10 117 VAL A C 1
ATOM 957 O O . VAL A 1 120 ? 6.023 48.029 102.995 1.00 64.92 117 VAL A O 1
ATOM 961 N N . HIS A 1 121 ? 5.719 50.015 101.931 1.00 64.18 118 HIS A N 1
ATOM 962 C CA . HIS A 1 121 ? 6.447 49.673 100.683 1.00 68.20 118 HIS A CA 1
ATOM 963 C C . HIS A 1 121 ? 7.947 49.814 100.962 1.00 63.62 118 HIS A C 1
ATOM 964 O O . HIS A 1 121 ? 8.358 50.834 101.530 1.00 63.90 118 HIS A O 1
ATOM 971 N N . CYS A 1 122 ? 8.715 48.786 100.614 1.00 61.23 119 CYS A N 1
ATOM 972 C CA . CYS A 1 122 ? 10.185 48.713 100.796 1.00 65.10 119 CYS A CA 1
ATOM 973 C C . CYS A 1 122 ? 10.876 49.790 99.957 1.00 66.10 119 CYS A C 1
ATOM 974 O O . CYS A 1 122 ? 11.888 50.323 100.444 1.00 68.75 119 CYS A O 1
ATOM 977 N N . LEU A 1 123 ? 10.347 50.100 98.762 1.00 73.05 120 LEU A N 1
ATOM 978 C CA . LEU A 1 123 ? 10.917 51.087 97.799 1.00 69.59 120 LEU A CA 1
ATOM 979 C C . LEU A 1 123 ? 12.256 50.565 97.266 1.00 75.30 120 LEU A C 1
ATOM 980 O O . LEU A 1 123 ? 13.214 51.361 97.194 1.00 71.89 120 LEU A O 1
ATOM 985 N N . LYS A 1 124 ? 12.318 49.279 96.904 1.00 87.82 121 LYS A N 1
ATOM 986 C CA . LYS A 1 124 ? 13.556 48.629 96.404 1.00 96.47 121 LYS A CA 1
ATOM 987 C C . LYS A 1 124 ? 13.197 47.297 95.737 1.00 106.15 121 LYS A C 1
ATOM 988 O O . LYS A 1 124 ? 12.671 46.428 96.426 1.00 119.30 121 LYS A O 1
#

Radius of gyration: 16.25 Å; Cα contacts (8 Å, |Δi|>4): 232; chains: 1; bounding box: 27×35×52 Å

B-factor: mean 54.2, std 13.03, range [35.41, 119.3]

Solvent-accessible surface area: 7504 Å² total; per-residue (Å²): 111,148,122,61,93,0,14,28,1,17,0,8,21,72,29,88,41,127,1,171,100,134,106,59,0,24,119,27,0,36,88,28,45,139,82,0,54,66,60,4,84,109,30,0,26,68,35,2,40,191,41,15,11,56,154,29,50,29,144,21,64,51,69,135,42,115,48,42,68,73,127,0,78,2,22,3,110,1,48,0,92,55,2,71,83,91,73,76,75,102,51,2,31,65,11,0,58,41,71,119,142,153,48,172,126,46,63,12,127,35,3,55,6,78,40,54,56,79,75,24,60,11,114,196

Secondary structure (DSSP, 8-state):
-----EEEEEEEEEEEEE-TT---HHHHHHTTHHHHHHHIIIIIHHHHGGGBSS--BPPPEEPP-----SEEEEEEEEEEEEEETTS-HHHHHHHHH-SSTT-SS---TTEEEEEEEEEE----

Organism: Leptosphaeria maculans (NCBI:txid5022)

Sequence (124 aa):
GHMHDCHQVTVSRDVTLQNKERHDCNQVCASIDKETENKLNTDIIPRLTRYMSVKGNSIIARVQQSNSDPKCSCTWRAIIWRVYKAYDENSLNVALHVSHPNQQIGENPDWSLVISNPNVHCLK

Nearest PDB structures (foldseek):
  7b76-assembly1_A  TM=9.887E-01  e=6.095E-26  Plenodomus lingam
  4fpq-assembly1_A  TM=4.584E-01  e=1.741E-03  Plenodomus lingam JN3
  4pxe-assembly1_B  TM=3.521E-01  e=5.207E-01  Arabidopsis thaliana
  4pxc-assembly1_B  TM=3.530E-01  e=8.904E-01  Arabidopsis thaliana
  3n5f-assembly1_B  TM=3.558E-01  e=1.018E+00  Geobacillus stearothermophilus

Foldseek 3Di:
DLFFQWFKKKKKFKDKDALQVLDWLVVVLVVCLVVVQCCCVVPLLVLQVVFALDFDKARKDKDHDGGSDRIRITMIIMMTGTGGVVQPQVNSQQSQFDPDPPDDGTPRPRMHMDRPGGGDHSVD